Protein AF-A0A8S9FC36-F1 (afdb_monomer)

Secondary structure (DSSP, 8-state):
-HHHHHH---HHHHHHHHHHHHHHHHHHHHHHHHHHHHHHHTTSSS---HHHHHHHHHHHHHHHHHHHHHHHHHHHTT-EEEEEEETTTEEEEEEE--S--

Solvent-accessible surface area (backbone atoms only — not comparable to full-atom values): 5619 Å² total; per-residue (Å²): 110,69,79,59,52,77,73,50,80,53,64,65,51,49,48,33,52,50,48,22,54,52,26,49,52,52,17,49,48,30,35,49,50,35,66,76,40,37,82,60,45,71,69,42,101,66,68,84,49,26,57,60,50,17,55,55,25,48,50,53,18,53,50,26,47,50,42,35,50,53,38,54,52,34,45,76,71,73,39,63,51,40,78,44,52,54,95,78,69,50,74,42,65,50,72,56,75,71,95,76,129

Mean predicted aligned error: 3.83 Å

pLDDT: mean 94.53, std 6.43, range [57.06, 98.44]

InterPro domains:
  IPR008901 Alkaline ceramidase [PF05875] (8-93)
  IPR044219 Alkaline ceramidase, plant [PTHR46852] (1-101)

Foldseek 3Di:
DVVLLVVDPDPVLVVLVVLLVVLQVQLVCLVVCCVPCVVPQVPDPDRPPSPVSSVVSVVSNVLSVVQSVVQSVLVVVVWDWDWDDDVNHRTHIDTDDDPPD

Organism: Brassica cretica (NCBI:txid69181)

Radius of gyration: 17.73 Å; Cα contacts (8 Å, |Δi|>4): 106; chains: 1; bounding box: 46×26×46 Å

Sequence (101 aa):
MYKYYIHTADTAAKRIAKWYVATILVGSVCWFCDRVFCKRISQWPVNPQGHALWHVFMSFNSYCANTFLMFCRAQQRGWNPKVKYFLGVLPYVKIEKPKAQ

Structure (mmCIF, N/CA/C/O backbone):
data_AF-A0A8S9FC36-F1
#
_entry.id   AF-A0A8S9FC36-F1
#
loop_
_atom_site.group_PDB
_atom_site.id
_atom_site.type_symbol
_atom_site.label_atom_id
_atom_site.label_alt_id
_atom_site.label_comp_id
_atom_site.label_asym_id
_atom_site.label_entity_id
_atom_site.label_seq_id
_atom_site.pdbx_PDB_ins_code
_atom_site.Cartn_x
_atom_site.Cartn_y
_atom_site.Cartn_z
_atom_site.occupancy
_atom_site.B_iso_or_equiv
_atom_site.auth_seq_id
_atom_site.auth_comp_id
_atom_site.auth_asym_id
_atom_site.auth_atom_id
_atom_site.pdbx_PDB_model_num
ATOM 1 N N . MET A 1 1 ? -1.500 10.877 6.658 1.00 83.56 1 MET A N 1
ATOM 2 C CA . MET A 1 1 ? -0.991 9.516 6.954 1.00 83.56 1 MET A CA 1
ATOM 3 C C . MET A 1 1 ? -0.134 9.475 8.218 1.00 83.56 1 MET A C 1
ATOM 5 O O . MET A 1 1 ? -0.571 8.860 9.180 1.00 83.56 1 MET A O 1
ATOM 9 N N . TYR A 1 2 ? 1.014 10.167 8.273 1.00 88.38 2 TYR A N 1
ATOM 10 C CA . TYR A 1 2 ? 1.950 10.111 9.415 1.00 88.38 2 TYR A CA 1
ATOM 11 C C . TYR A 1 2 ? 1.322 10.440 10.784 1.00 88.38 2 TYR A C 1
ATOM 13 O O . TYR A 1 2 ? 1.415 9.632 11.703 1.00 88.38 2 TYR A O 1
ATOM 21 N N . LYS A 1 3 ? 0.589 11.561 10.893 1.00 91.62 3 LYS A N 1
ATOM 22 C CA . LYS A 1 3 ? -0.126 11.946 12.127 1.00 91.62 3 LYS A CA 1
ATOM 23 C C . LYS A 1 3 ? -1.007 10.817 12.674 1.00 91.62 3 LYS A C 1
ATOM 25 O O . LYS A 1 3 ? -0.992 10.540 13.861 1.00 91.62 3 LYS A O 1
ATOM 30 N N . TYR A 1 4 ? -1.771 10.144 11.818 1.00 92.62 4 TYR A N 1
ATOM 31 C CA . TYR A 1 4 ? -2.654 9.066 12.266 1.00 92.62 4 TYR A CA 1
ATOM 32 C C . TYR A 1 4 ? -1.892 7.772 12.572 1.00 92.62 4 TYR A C 1
ATOM 34 O O . TYR A 1 4 ? -2.274 7.038 13.477 1.00 92.62 4 TYR A O 1
ATOM 42 N N . TYR A 1 5 ? -0.787 7.513 11.869 1.00 92.94 5 TYR A N 1
ATOM 43 C CA . TYR A 1 5 ? 0.058 6.337 12.081 1.00 92.94 5 TYR A CA 1
ATOM 44 C C . TYR A 1 5 ? 0.645 6.269 13.494 1.00 92.94 5 TYR A C 1
ATOM 46 O O . TYR A 1 5 ? 0.602 5.207 14.114 1.00 92.94 5 TYR A O 1
ATOM 54 N N . ILE A 1 6 ? 1.147 7.388 14.025 1.00 94.38 6 ILE A N 1
ATOM 55 C CA . ILE A 1 6 ? 1.747 7.423 15.369 1.00 94.38 6 ILE A CA 1
ATOM 56 C C . ILE A 1 6 ? 0.717 7.177 16.482 1.00 94.38 6 ILE A C 1
ATOM 58 O O . ILE A 1 6 ? 1.041 6.542 17.479 1.00 94.38 6 ILE A O 1
ATOM 62 N N . HIS A 1 7 ? -0.534 7.604 16.280 1.00 91.81 7 HIS A N 1
ATOM 63 C CA . HIS A 1 7 ? -1.622 7.432 17.249 1.00 91.81 7 HIS A CA 1
ATOM 64 C C . HIS A 1 7 ? -2.389 6.111 17.084 1.00 91.81 7 HIS A C 1
ATOM 66 O O . HIS A 1 7 ? -3.226 5.777 17.917 1.00 91.81 7 HIS A O 1
ATOM 72 N N . THR A 1 8 ? -2.118 5.342 16.025 1.00 92.56 8 THR A N 1
ATOM 73 C CA . THR A 1 8 ? -2.763 4.044 15.800 1.00 92.56 8 THR A CA 1
ATOM 74 C C . THR A 1 8 ? -1.958 2.935 16.480 1.00 92.56 8 THR A C 1
ATOM 76 O O . THR A 1 8 ? -0.799 2.692 16.135 1.00 92.56 8 THR A O 1
ATOM 79 N N . ALA A 1 9 ? -2.565 2.229 17.436 1.00 93.44 9 ALA A N 1
ATOM 80 C CA . ALA A 1 9 ? -1.957 1.051 18.067 1.00 93.44 9 ALA A CA 1
ATOM 81 C C . ALA A 1 9 ? -2.157 -0.239 17.247 1.00 93.44 9 ALA A C 1
ATOM 83 O O . ALA A 1 9 ? -1.339 -1.152 17.334 1.00 93.44 9 ALA A O 1
ATOM 84 N N . ASP A 1 10 ? -3.207 -0.298 16.420 1.00 95.62 10 ASP A N 1
ATOM 85 C CA . ASP A 1 10 ? -3.567 -1.485 15.641 1.00 95.62 10 ASP A CA 1
ATOM 86 C C . ASP A 1 10 ? -2.476 -1.864 14.621 1.00 95.62 10 ASP A C 1
ATOM 88 O O . ASP A 1 10 ? -2.086 -1.076 13.748 1.00 95.62 10 ASP A O 1
ATOM 92 N N . THR A 1 11 ? -1.966 -3.090 14.743 1.00 95.81 11 THR A N 1
ATOM 93 C CA . THR A 1 11 ? -0.847 -3.599 13.941 1.00 95.81 11 THR A CA 1
ATOM 94 C C . THR A 1 11 ? -1.233 -3.822 12.481 1.00 95.81 11 THR A C 1
ATOM 96 O O . THR A 1 11 ? -0.423 -3.557 11.587 1.00 95.81 11 THR A O 1
ATOM 99 N N . ALA A 1 12 ? -2.468 -4.253 12.212 1.00 95.88 12 ALA A N 1
ATOM 100 C CA . ALA A 1 12 ? -2.963 -4.484 10.862 1.00 95.88 12 ALA A CA 1
ATOM 101 C C . ALA A 1 12 ? -3.155 -3.158 10.110 1.00 95.88 12 ALA A C 1
ATOM 103 O O . ALA A 1 12 ? -2.712 -3.031 8.967 1.00 95.88 12 ALA A O 1
ATOM 104 N N . ALA A 1 13 ? -3.709 -2.137 10.764 1.00 96.56 13 ALA A N 1
ATOM 105 C CA . ALA A 1 13 ? -3.818 -0.785 10.227 1.00 96.56 13 ALA A CA 1
ATOM 106 C C . ALA A 1 13 ? -2.432 -0.169 9.971 1.00 96.56 13 ALA A C 1
ATOM 108 O O . ALA A 1 13 ? -2.177 0.369 8.891 1.00 96.56 13 ALA A O 1
ATOM 109 N N . LYS A 1 14 ? -1.481 -0.325 10.904 1.00 96.75 14 LYS A N 1
ATOM 110 C CA . LYS A 1 14 ? -0.084 0.095 10.693 1.00 96.75 14 LYS A CA 1
ATOM 111 C C . LYS A 1 14 ? 0.567 -0.608 9.502 1.00 96.75 14 LYS A C 1
ATOM 113 O O . LYS A 1 14 ? 1.309 0.028 8.755 1.00 96.75 14 LYS A O 1
ATOM 118 N N . ARG A 1 15 ? 0.280 -1.895 9.286 1.00 96.62 15 ARG A N 1
ATOM 119 C CA . ARG A 1 15 ? 0.766 -2.640 8.115 1.00 96.62 15 ARG A CA 1
ATOM 120 C C . ARG A 1 15 ? 0.234 -2.052 6.806 1.00 96.62 15 ARG A C 1
ATOM 122 O O . ARG A 1 15 ? 1.015 -1.903 5.872 1.00 96.62 15 ARG A O 1
ATOM 129 N N . ILE A 1 16 ? -1.037 -1.648 6.747 1.00 97.50 16 ILE A N 1
ATOM 130 C CA . ILE A 1 16 ? -1.606 -0.957 5.573 1.00 97.50 16 ILE A CA 1
ATOM 131 C C . ILE A 1 16 ? -0.867 0.363 5.307 1.00 97.50 16 ILE A C 1
ATOM 133 O O . ILE A 1 16 ? -0.501 0.647 4.170 1.00 97.50 16 ILE A O 1
ATOM 137 N N . ALA A 1 17 ? -0.578 1.149 6.348 1.00 97.06 17 ALA A N 1
ATOM 138 C CA . ALA A 1 17 ? 0.180 2.393 6.200 1.00 97.06 17 ALA A CA 1
ATOM 139 C C . ALA A 1 17 ? 1.622 2.165 5.696 1.00 97.06 17 ALA A C 1
ATOM 141 O O . ALA A 1 17 ? 2.130 2.963 4.910 1.00 97.06 17 ALA A O 1
ATOM 142 N N . LYS A 1 18 ? 2.275 1.066 6.095 1.00 96.81 18 LYS A N 1
ATOM 143 C CA . LYS A 1 18 ? 3.586 0.674 5.549 1.00 96.81 18 LYS A CA 1
ATOM 144 C C . LYS A 1 18 ? 3.493 0.271 4.075 1.00 96.81 18 LYS A C 1
ATOM 146 O O . LYS A 1 18 ? 4.320 0.711 3.285 1.00 96.81 18 LYS A O 1
ATOM 151 N N . TRP A 1 19 ? 2.469 -0.495 3.692 1.00 97.44 19 TRP A N 1
ATOM 152 C CA . TRP A 1 19 ? 2.209 -0.837 2.288 1.00 97.44 19 TRP A CA 1
ATOM 153 C C . TRP A 1 19 ? 1.933 0.393 1.425 1.00 97.44 19 TRP A C 1
ATOM 155 O O . TRP A 1 19 ? 2.428 0.472 0.304 1.00 97.44 19 TRP A O 1
ATOM 165 N N . TYR A 1 20 ? 1.225 1.389 1.959 1.00 97.38 20 TYR A N 1
ATOM 166 C CA . TYR A 1 20 ? 1.097 2.697 1.320 1.00 97.38 20 TYR A CA 1
ATOM 167 C C . TYR A 1 20 ? 2.480 3.306 1.018 1.00 97.38 20 TYR A C 1
ATOM 169 O O . TYR A 1 20 ? 2.752 3.653 -0.126 1.00 97.38 20 TYR A O 1
ATOM 177 N N . VAL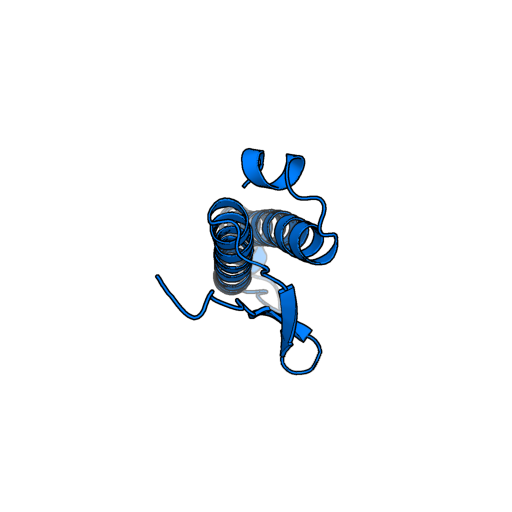 A 1 21 ? 3.394 3.366 1.993 1.00 97.75 21 VAL A N 1
ATOM 178 C CA . VAL A 1 21 ? 4.746 3.915 1.760 1.00 97.75 21 VAL A CA 1
ATOM 179 C C . VAL A 1 21 ? 5.537 3.074 0.752 1.00 97.75 21 VAL A C 1
ATOM 181 O O . VAL A 1 21 ? 6.156 3.621 -0.154 1.00 97.75 21 VAL A O 1
ATOM 184 N N . ALA A 1 22 ? 5.490 1.747 0.858 1.00 98.12 22 ALA A N 1
ATOM 185 C CA . ALA A 1 22 ? 6.198 0.870 -0.071 1.00 98.12 22 ALA A CA 1
ATOM 186 C C . ALA A 1 22 ? 5.708 1.056 -1.519 1.00 98.12 22 ALA A C 1
ATOM 188 O O . ALA A 1 22 ? 6.512 1.231 -2.430 1.00 98.12 22 ALA A O 1
ATOM 189 N N . THR A 1 23 ? 4.391 1.079 -1.729 1.00 98.00 23 THR A N 1
ATOM 190 C CA . THR A 1 23 ? 3.788 1.208 -3.066 1.00 98.00 23 THR A CA 1
ATOM 191 C C . THR A 1 23 ? 4.068 2.560 -3.714 1.00 98.00 23 THR A C 1
ATOM 193 O O . THR A 1 23 ? 4.366 2.586 -4.905 1.00 98.00 23 THR A O 1
ATOM 196 N N . ILE A 1 24 ? 4.054 3.674 -2.966 1.00 98.12 24 ILE A N 1
ATOM 197 C CA . ILE A 1 24 ? 4.406 4.981 -3.549 1.00 98.12 24 ILE A CA 1
ATOM 198 C C . ILE A 1 24 ? 5.889 5.061 -3.908 1.00 98.12 24 ILE A C 1
ATOM 200 O O . ILE A 1 24 ? 6.220 5.616 -4.952 1.00 98.12 24 ILE A O 1
ATOM 204 N N . LEU A 1 25 ? 6.779 4.483 -3.094 1.00 98.44 25 LEU A N 1
ATOM 205 C CA . LEU A 1 25 ? 8.212 4.466 -3.388 1.00 98.44 25 LEU A CA 1
ATOM 206 C C . LEU A 1 25 ? 8.500 3.640 -4.644 1.00 98.44 25 LEU A C 1
ATOM 208 O O . LEU A 1 25 ? 9.124 4.146 -5.573 1.00 98.44 25 LEU A O 1
ATOM 212 N N . VAL A 1 26 ? 7.989 2.407 -4.707 1.00 98.44 26 VAL A N 1
ATOM 213 C CA . VAL A 1 26 ? 8.190 1.526 -5.868 1.00 98.44 26 VAL A CA 1
ATOM 214 C C . VAL A 1 26 ? 7.556 2.125 -7.121 1.00 98.44 26 VAL A C 1
ATOM 216 O O . VAL A 1 26 ? 8.224 2.225 -8.146 1.00 98.44 26 VAL A O 1
ATOM 219 N N . GLY A 1 27 ? 6.311 2.607 -7.038 1.00 98.25 27 GLY A N 1
ATOM 220 C CA . GLY A 1 27 ? 5.649 3.270 -8.161 1.00 98.25 27 GLY A CA 1
ATOM 221 C C . GLY A 1 27 ? 6.440 4.478 -8.669 1.00 98.25 27 GLY A C 1
ATOM 222 O O . GLY A 1 27 ? 6.630 4.621 -9.876 1.00 98.25 27 GLY A O 1
ATOM 223 N N . SER A 1 28 ? 6.957 5.314 -7.764 1.00 98.31 28 SER A N 1
ATOM 224 C CA . SER A 1 28 ? 7.778 6.476 -8.130 1.00 98.31 28 SER A CA 1
ATOM 225 C C . SER A 1 28 ? 9.068 6.068 -8.838 1.00 98.31 28 SER A C 1
ATOM 227 O O . SER A 1 28 ? 9.431 6.696 -9.829 1.00 98.31 28 SER A O 1
ATOM 229 N N . VAL A 1 29 ? 9.732 5.000 -8.381 1.00 98.31 29 VAL A N 1
ATOM 230 C CA . VAL A 1 29 ? 10.914 4.442 -9.056 1.00 98.31 29 VAL A CA 1
ATOM 231 C C . VAL A 1 29 ? 10.550 3.935 -10.451 1.00 98.31 29 VAL A C 1
ATOM 233 O O . VAL A 1 29 ? 11.232 4.297 -11.404 1.00 98.31 29 VAL A O 1
ATOM 236 N N . CYS A 1 30 ? 9.459 3.175 -10.606 1.00 98.00 30 CYS A N 1
ATOM 237 C CA . CYS A 1 30 ? 8.999 2.698 -11.915 1.00 98.00 30 CYS A CA 1
ATOM 238 C C . CYS A 1 30 ? 8.771 3.857 -12.893 1.00 98.00 30 CYS A C 1
ATOM 240 O O . CYS A 1 30 ? 9.304 3.839 -14.000 1.00 98.00 30 CYS A O 1
ATOM 242 N N . TRP A 1 31 ? 8.039 4.889 -12.466 1.00 98.12 31 TRP A N 1
ATOM 243 C CA . TRP A 1 31 ? 7.776 6.076 -13.280 1.00 98.12 31 TRP A CA 1
ATOM 244 C C . TRP A 1 31 ? 9.053 6.846 -13.626 1.00 98.12 31 TRP A C 1
ATOM 246 O O . TRP A 1 31 ? 9.255 7.241 -14.775 1.00 98.12 31 TRP A O 1
ATOM 256 N N . PHE A 1 32 ? 9.926 7.057 -12.639 1.00 98.19 32 PHE A N 1
ATOM 257 C CA . PHE A 1 32 ? 11.155 7.820 -12.817 1.00 98.19 32 PHE A CA 1
ATOM 258 C C . PHE A 1 32 ? 12.135 7.104 -13.750 1.00 98.19 32 PHE A C 1
ATOM 260 O O . PHE A 1 32 ? 12.650 7.721 -14.680 1.00 98.19 32 PHE A O 1
ATOM 267 N N . CYS A 1 33 ? 12.359 5.803 -13.547 1.00 97.06 33 CYS A N 1
ATOM 268 C CA . CYS A 1 33 ? 13.233 5.003 -14.399 1.00 97.06 33 CYS A CA 1
ATOM 269 C C . CYS A 1 33 ? 12.730 4.957 -15.844 1.00 97.06 33 CYS A C 1
ATOM 271 O O . CYS A 1 33 ? 13.521 5.171 -16.761 1.00 97.06 33 CYS A O 1
ATOM 273 N N . ASP A 1 34 ? 11.430 4.733 -16.045 1.00 96.44 34 ASP A N 1
ATOM 274 C CA . ASP A 1 34 ? 10.815 4.706 -17.375 1.00 96.44 34 ASP A CA 1
ATOM 275 C C . ASP A 1 34 ? 10.993 6.048 -18.094 1.00 96.44 34 ASP A C 1
ATOM 277 O O . ASP A 1 34 ? 11.438 6.096 -19.237 1.00 96.44 34 ASP A O 1
ATOM 281 N N . ARG A 1 35 ? 10.761 7.160 -17.385 1.00 96.38 35 ARG A N 1
ATOM 282 C CA . ARG A 1 35 ? 10.903 8.511 -17.935 1.00 96.38 35 ARG A CA 1
ATOM 283 C C . ARG A 1 35 ? 12.353 8.878 -18.262 1.00 96.38 35 ARG A C 1
ATOM 285 O O . ARG A 1 35 ? 12.612 9.415 -19.336 1.00 96.38 35 ARG A O 1
ATOM 292 N N . VAL A 1 36 ? 13.291 8.632 -17.346 1.00 97.94 36 VAL A N 1
ATOM 293 C CA . VAL A 1 36 ? 14.699 9.049 -17.495 1.00 97.94 36 VAL A CA 1
ATOM 294 C C . VAL A 1 36 ? 15.446 8.163 -18.487 1.00 97.94 36 VAL A C 1
ATOM 296 O O . VAL A 1 36 ? 16.218 8.661 -19.305 1.00 97.94 36 VAL A O 1
ATOM 299 N N . PHE A 1 37 ? 15.202 6.853 -18.454 1.00 96.50 37 PHE A N 1
ATOM 300 C CA . PHE A 1 37 ? 15.923 5.881 -19.274 1.00 96.50 37 PHE A CA 1
ATOM 301 C C . PHE A 1 37 ? 15.110 5.382 -20.474 1.00 96.50 37 PHE A C 1
ATOM 303 O O . PHE A 1 37 ? 15.509 4.397 -21.092 1.00 96.50 37 PHE A O 1
ATOM 310 N N . CYS A 1 38 ? 14.026 6.071 -20.855 1.00 95.81 38 CYS A N 1
ATOM 311 C CA . CYS A 1 38 ? 13.124 5.692 -21.950 1.00 95.81 38 CYS A CA 1
ATOM 312 C C . CYS A 1 38 ? 13.868 5.255 -23.224 1.00 95.81 38 CYS A C 1
ATOM 314 O O . CYS A 1 38 ? 13.626 4.169 -23.751 1.00 95.81 38 CYS A O 1
ATOM 316 N N . LYS A 1 39 ? 14.852 6.044 -23.681 1.00 95.94 39 LYS A N 1
ATOM 317 C CA . LYS A 1 39 ? 15.640 5.734 -24.891 1.00 95.94 39 LYS A CA 1
ATOM 318 C C . LYS A 1 39 ? 16.420 4.420 -24.792 1.00 95.94 39 LYS A C 1
ATOM 320 O O . LYS A 1 39 ? 16.611 3.759 -25.800 1.00 95.94 39 LYS A O 1
ATOM 325 N N . ARG A 1 40 ? 16.875 4.051 -23.592 1.00 95.81 40 ARG A N 1
ATOM 326 C CA . ARG A 1 40 ? 17.639 2.820 -23.352 1.00 95.81 40 ARG A CA 1
ATOM 327 C C . ARG A 1 40 ? 16.718 1.626 -23.115 1.00 95.81 40 ARG A C 1
ATOM 329 O O . ARG A 1 40 ? 16.962 0.564 -23.668 1.00 95.81 40 ARG A O 1
ATOM 336 N N . ILE A 1 41 ? 15.670 1.805 -22.313 1.00 94.62 41 ILE A N 1
ATOM 337 C CA . ILE A 1 41 ? 14.714 0.751 -21.946 1.00 94.62 41 ILE A CA 1
ATOM 338 C C . ILE A 1 41 ? 13.859 0.333 -23.151 1.00 94.62 41 ILE A C 1
ATOM 340 O O . ILE A 1 41 ? 13.601 -0.852 -23.331 1.00 94.62 41 ILE A O 1
ATOM 344 N N . SER A 1 42 ? 13.469 1.274 -24.017 1.00 94.81 42 SER A N 1
ATOM 345 C CA . SER A 1 42 ? 12.698 0.970 -25.236 1.00 94.81 42 SER A CA 1
ATOM 346 C C . SER A 1 42 ? 13.447 0.096 -26.246 1.00 94.81 42 SER A C 1
ATOM 348 O O . SER A 1 42 ? 12.813 -0.524 -27.092 1.00 94.81 42 SER A O 1
ATOM 350 N N . GLN A 1 43 ? 14.777 0.026 -26.148 1.00 96.56 43 GLN A N 1
ATOM 351 C CA . GLN A 1 43 ? 15.629 -0.805 -27.001 1.00 96.56 43 GLN A CA 1
ATOM 352 C C . GLN A 1 43 ? 15.883 -2.200 -26.414 1.00 96.56 43 GLN A C 1
ATOM 354 O O . GLN A 1 43 ? 16.548 -3.018 -27.047 1.00 96.56 43 GLN A O 1
ATOM 359 N N . TRP A 1 44 ? 15.419 -2.481 -25.193 1.00 96.06 44 TRP A N 1
ATOM 360 C CA . TRP A 1 44 ? 15.604 -3.796 -24.587 1.00 96.06 44 TRP A CA 1
ATOM 361 C C . TRP A 1 44 ? 14.752 -4.853 -25.297 1.00 96.06 44 TRP A C 1
ATOM 363 O O . TRP A 1 44 ? 13.670 -4.532 -25.788 1.00 96.06 44 TRP A O 1
ATOM 373 N N . PRO A 1 45 ? 15.177 -6.131 -25.287 1.00 96.62 45 PRO A N 1
ATOM 374 C CA . PRO A 1 45 ? 14.376 -7.228 -25.834 1.00 96.62 45 PRO A CA 1
ATOM 375 C C . PRO A 1 45 ? 12.968 -7.323 -25.225 1.00 96.62 45 PRO A C 1
ATOM 377 O O . PRO A 1 45 ? 12.045 -7.806 -25.872 1.00 96.62 45 PRO A O 1
ATOM 380 N N . VAL A 1 46 ? 12.803 -6.857 -23.980 1.00 96.06 46 VAL A N 1
ATOM 381 C CA . VAL A 1 46 ? 11.517 -6.762 -23.283 1.00 96.06 46 VAL A CA 1
ATOM 382 C C . VAL A 1 46 ? 11.410 -5.393 -22.621 1.00 96.06 46 VAL A C 1
ATOM 384 O O . VAL A 1 46 ? 12.256 -5.028 -21.803 1.00 96.06 46 VAL A O 1
ATOM 387 N N . ASN A 1 47 ? 10.346 -4.654 -22.939 1.00 95.62 47 ASN A N 1
ATOM 388 C CA . ASN A 1 47 ? 10.035 -3.395 -22.273 1.00 95.62 47 ASN A CA 1
ATOM 389 C C . ASN A 1 47 ? 9.218 -3.675 -20.993 1.00 95.62 47 ASN A C 1
ATOM 391 O O . ASN A 1 47 ? 8.101 -4.185 -21.099 1.00 95.62 47 ASN A O 1
ATOM 395 N N . PRO A 1 48 ? 9.725 -3.328 -19.795 1.00 94.69 48 PRO A N 1
ATOM 396 C CA . PRO A 1 48 ? 9.018 -3.531 -18.532 1.00 94.69 48 PRO A CA 1
ATOM 397 C C . PRO A 1 48 ? 7.783 -2.630 -18.350 1.00 94.69 48 PRO A C 1
ATOM 399 O O . PRO A 1 48 ? 7.045 -2.831 -17.389 1.00 94.69 48 PRO A O 1
ATOM 402 N N . GLN A 1 49 ? 7.552 -1.651 -19.235 1.00 96.94 49 GLN A N 1
ATOM 403 C CA . GLN A 1 49 ? 6.420 -0.718 -19.197 1.00 96.94 49 GLN A CA 1
ATOM 404 C C . GLN A 1 49 ? 6.314 -0.020 -17.832 1.00 96.94 49 GLN A C 1
ATOM 406 O O . GLN A 1 49 ? 5.301 -0.117 -17.133 1.00 96.94 49 GLN A O 1
ATOM 411 N N . GLY A 1 50 ? 7.375 0.680 -17.416 1.00 97.25 50 GLY A N 1
ATOM 412 C CA . GLY A 1 50 ? 7.468 1.226 -16.060 1.00 97.25 50 GLY A CA 1
ATOM 413 C C . GLY A 1 50 ? 6.361 2.235 -15.740 1.00 97.25 50 GLY A C 1
ATOM 414 O O . GLY A 1 50 ? 5.875 2.267 -14.6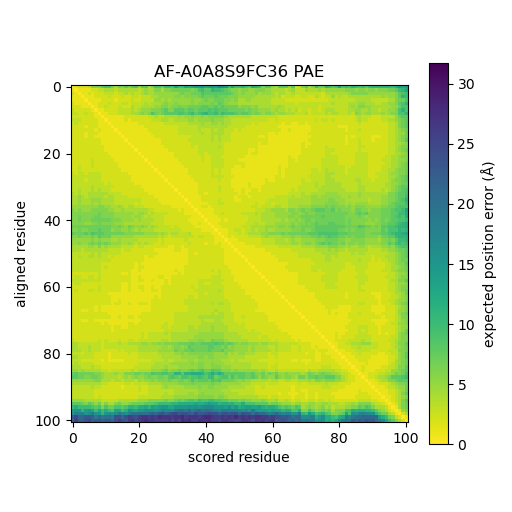10 1.00 97.25 50 GLY A O 1
ATOM 415 N N . HIS A 1 51 ? 5.870 2.986 -16.732 1.00 97.44 51 HIS A N 1
ATOM 416 C CA . HIS A 1 51 ? 4.697 3.847 -16.564 1.00 97.44 51 HIS A CA 1
ATOM 417 C C . HIS A 1 51 ? 3.396 3.063 -16.309 1.00 97.44 51 HIS A C 1
ATOM 419 O O . HIS A 1 51 ? 2.572 3.470 -15.487 1.00 97.44 51 HIS A O 1
ATOM 425 N N . ALA A 1 52 ? 3.213 1.906 -16.951 1.00 97.81 52 ALA A N 1
ATOM 426 C CA . ALA A 1 52 ? 2.068 1.038 -16.678 1.00 97.81 52 ALA A CA 1
ATOM 427 C C . ALA A 1 52 ? 2.157 0.445 -15.261 1.00 97.81 52 ALA A C 1
ATOM 429 O O . ALA A 1 52 ? 1.181 0.472 -14.510 1.00 97.81 52 ALA A O 1
ATOM 430 N N . LEU A 1 53 ? 3.348 -0.010 -14.851 1.00 97.94 53 LEU A N 1
ATOM 431 C CA . LEU A 1 53 ? 3.590 -0.476 -13.482 1.00 97.94 53 LEU A CA 1
ATOM 432 C C . LEU A 1 53 ? 3.362 0.632 -12.447 1.00 97.94 53 LEU A C 1
ATOM 434 O O . LEU A 1 53 ? 2.793 0.369 -11.388 1.00 97.94 53 LEU A O 1
ATOM 438 N N . TRP A 1 54 ? 3.727 1.879 -12.756 1.00 98.44 54 TRP A N 1
ATOM 439 C CA . TRP A 1 54 ? 3.406 3.025 -11.908 1.00 98.44 54 TRP A CA 1
ATOM 440 C C . TRP A 1 54 ? 1.900 3.137 -11.650 1.00 98.44 54 TRP A C 1
ATOM 442 O O . TRP A 1 54 ? 1.506 3.215 -10.488 1.00 98.44 54 TRP A O 1
ATOM 452 N N . HIS A 1 55 ? 1.047 3.058 -12.678 1.00 98.31 55 HIS A N 1
ATOM 453 C CA . HIS A 1 55 ? -0.409 3.086 -12.486 1.00 98.31 55 HIS A CA 1
ATOM 454 C C . HIS A 1 55 ? -0.912 1.959 -11.574 1.00 98.31 55 HIS A C 1
ATOM 456 O O . HIS A 1 55 ? -1.768 2.194 -10.714 1.00 98.31 55 HIS A O 1
ATOM 462 N N . VAL A 1 56 ? -0.362 0.749 -11.709 1.00 98.31 56 VAL A N 1
ATOM 463 C CA . VAL A 1 56 ? -0.697 -0.387 -10.837 1.00 98.31 56 VAL A CA 1
ATOM 464 C C . VAL A 1 56 ? -0.325 -0.076 -9.384 1.00 98.31 56 VAL A C 1
ATOM 466 O O . VAL A 1 56 ? -1.174 -0.160 -8.493 1.00 98.31 56 VAL A O 1
ATOM 469 N N . PHE A 1 57 ? 0.909 0.363 -9.125 1.00 98.25 57 PHE A N 1
ATOM 470 C CA . PHE A 1 57 ? 1.352 0.712 -7.773 1.00 98.25 57 PHE A CA 1
ATOM 471 C C . PHE A 1 57 ? 0.597 1.908 -7.185 1.00 98.25 57 PHE A C 1
ATOM 473 O O . PHE A 1 57 ? 0.258 1.878 -6.004 1.00 98.25 57 PHE A O 1
ATOM 480 N N . MET A 1 58 ? 0.260 2.920 -7.986 1.00 98.06 58 MET A N 1
ATOM 481 C CA . MET A 1 58 ? -0.558 4.057 -7.548 1.00 98.06 58 MET A CA 1
ATOM 482 C C . MET A 1 58 ? -1.994 3.654 -7.208 1.00 98.06 58 MET A C 1
ATOM 484 O O . MET A 1 58 ? -2.590 4.221 -6.287 1.00 98.06 58 MET A O 1
ATOM 488 N N . SER A 1 59 ? -2.537 2.646 -7.892 1.00 97.81 59 SER A N 1
ATOM 489 C CA . SER A 1 59 ? -3.848 2.074 -7.571 1.00 97.81 59 SER A CA 1
ATOM 490 C C . SER A 1 59 ? -3.823 1.396 -6.198 1.00 97.81 59 SER A C 1
ATOM 492 O O . SER A 1 59 ? -4.639 1.715 -5.329 1.00 97.81 59 SER A O 1
ATOM 494 N N . PHE A 1 60 ? -2.827 0.538 -5.942 1.00 97.50 60 PHE A N 1
ATOM 495 C CA . PHE A 1 60 ? -2.632 -0.077 -4.622 1.00 97.50 60 PHE A CA 1
ATOM 496 C C . PHE A 1 60 ? -2.334 0.949 -3.530 1.00 97.50 60 PHE A C 1
ATOM 498 O O . PHE A 1 60 ? -2.852 0.838 -2.416 1.00 97.50 60 PHE A O 1
ATOM 505 N N . ASN A 1 61 ? -1.532 1.964 -3.843 1.00 98.00 61 ASN A N 1
ATOM 506 C CA . ASN A 1 61 ? -1.220 3.051 -2.931 1.00 98.00 61 ASN A CA 1
ATOM 507 C C . ASN A 1 61 ? -2.491 3.778 -2.485 1.00 98.00 61 ASN A C 1
ATOM 509 O O . ASN A 1 61 ? -2.752 3.896 -1.285 1.00 98.00 61 ASN A O 1
ATOM 513 N N . SER A 1 62 ? -3.308 4.194 -3.453 1.00 97.62 62 SER A N 1
ATOM 514 C CA . SER A 1 62 ? -4.567 4.898 -3.208 1.00 97.62 62 SER A CA 1
ATOM 515 C C . SER A 1 62 ? -5.548 4.031 -2.416 1.00 97.62 62 SER A C 1
ATOM 517 O O . SER A 1 62 ? -6.211 4.520 -1.498 1.00 97.62 62 SER A O 1
ATOM 519 N N . TYR A 1 63 ? -5.596 2.726 -2.698 1.00 97.94 63 TYR A N 1
ATOM 520 C CA . TYR A 1 63 ? -6.384 1.771 -1.920 1.00 97.94 63 TYR A CA 1
ATOM 521 C C . TYR A 1 63 ? -5.921 1.691 -0.457 1.00 97.94 63 TYR A C 1
ATOM 523 O O . TYR A 1 63 ? -6.732 1.812 0.466 1.00 97.94 63 TYR A O 1
ATOM 531 N N . CYS A 1 64 ? -4.613 1.543 -0.222 1.00 97.50 64 CYS A N 1
ATOM 532 C CA . CYS A 1 64 ? -4.039 1.475 1.124 1.00 97.50 64 CYS A CA 1
ATOM 533 C C . CYS A 1 64 ? -4.266 2.777 1.904 1.00 97.50 64 CYS A C 1
ATOM 535 O O . CYS A 1 64 ? -4.649 2.732 3.075 1.00 97.50 64 CYS A O 1
ATOM 537 N N . ALA A 1 65 ? -4.072 3.933 1.258 1.00 97.25 65 ALA A N 1
ATOM 538 C CA . ALA A 1 65 ? -4.298 5.242 1.863 1.00 97.25 65 ALA A CA 1
ATOM 539 C C . ALA A 1 65 ? -5.737 5.374 2.370 1.00 97.25 65 ALA A C 1
ATOM 541 O O . ALA A 1 65 ? -5.958 5.644 3.551 1.00 97.25 65 ALA A O 1
ATOM 542 N N . ASN A 1 66 ? -6.711 5.122 1.494 1.00 97.81 66 ASN A N 1
ATOM 543 C CA . ASN A 1 66 ? -8.124 5.243 1.834 1.00 97.81 66 ASN A CA 1
ATOM 544 C C . ASN A 1 66 ? -8.543 4.235 2.906 1.00 97.81 66 ASN A C 1
ATOM 546 O O . ASN A 1 66 ? -9.187 4.616 3.880 1.00 97.81 66 ASN A O 1
ATOM 550 N N . THR A 1 67 ? -8.110 2.978 2.796 1.00 97.81 67 THR A N 1
ATOM 551 C CA . THR A 1 67 ? -8.428 1.933 3.782 1.00 97.81 67 THR A CA 1
ATOM 552 C C . THR A 1 67 ? -7.906 2.300 5.173 1.00 97.81 67 THR A C 1
ATOM 554 O O . THR A 1 67 ? -8.632 2.203 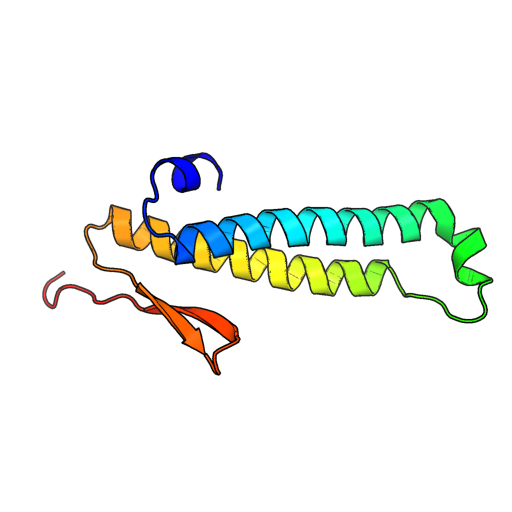6.163 1.00 97.81 67 THR A O 1
ATOM 557 N N . PHE A 1 68 ? -6.670 2.795 5.269 1.00 97.69 68 PHE A N 1
ATOM 558 C CA . PHE A 1 68 ? -6.113 3.256 6.539 1.00 97.69 68 PHE A CA 1
ATOM 559 C C . PHE A 1 68 ? -6.849 4.489 7.085 1.00 97.69 68 PHE A C 1
ATOM 561 O O . PHE A 1 68 ? -7.177 4.539 8.268 1.00 97.69 68 PHE A O 1
ATOM 568 N N . LEU A 1 69 ? -7.164 5.470 6.234 1.00 96.94 69 LEU A N 1
ATOM 569 C CA . LEU A 1 69 ? -7.902 6.664 6.656 1.00 96.94 69 LEU A CA 1
ATOM 570 C C . LEU A 1 69 ? -9.321 6.335 7.133 1.00 96.94 69 LEU A C 1
ATOM 572 O O . LEU A 1 69 ? -9.771 6.916 8.12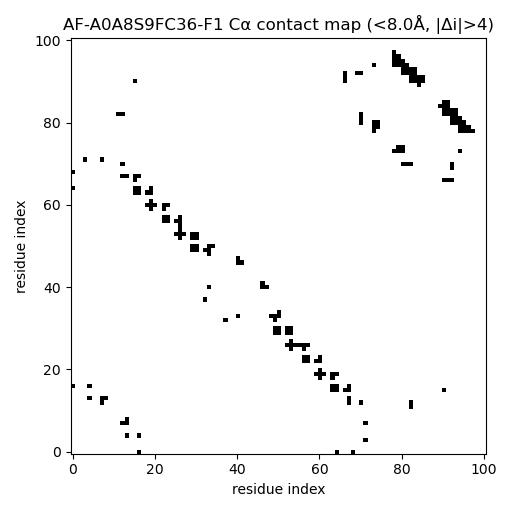1 1.00 96.94 69 LEU A O 1
ATOM 576 N N . MET A 1 70 ? -10.003 5.377 6.500 1.00 96.56 70 MET A N 1
ATOM 577 C CA . MET A 1 70 ? -11.295 4.866 6.965 1.00 96.56 70 MET A CA 1
ATOM 578 C C . MET A 1 70 ? -11.189 4.266 8.370 1.00 96.56 70 MET A C 1
ATOM 580 O O . MET A 1 70 ? -12.028 4.562 9.222 1.00 96.56 70 MET A O 1
ATOM 584 N N . PHE A 1 71 ? -10.143 3.475 8.631 1.00 97.12 71 PHE A N 1
ATOM 585 C CA . PHE A 1 71 ? -9.878 2.912 9.955 1.00 97.12 71 PHE A CA 1
ATOM 586 C C . PHE A 1 71 ? -9.687 4.016 11.001 1.00 97.12 71 PHE A C 1
ATOM 588 O O . PHE A 1 71 ? -10.416 4.068 11.991 1.00 97.12 71 PHE A O 1
ATOM 595 N N . CYS A 1 72 ? -8.770 4.955 10.751 1.00 96.25 72 CYS A N 1
ATOM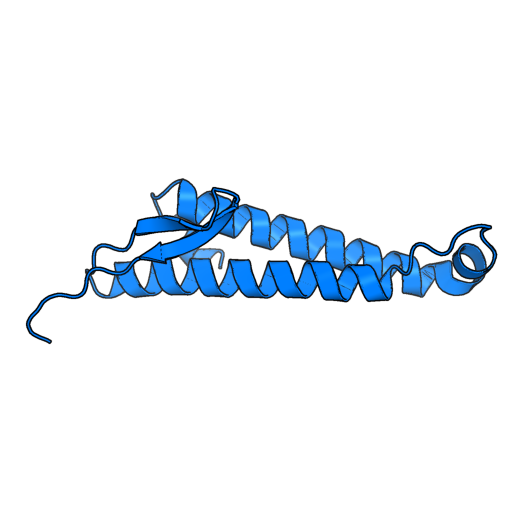 596 C CA . CYS A 1 72 ? -8.490 6.046 11.683 1.00 96.25 72 CYS A CA 1
ATOM 597 C C . CYS A 1 72 ? -9.720 6.928 11.921 1.00 96.25 72 CYS A C 1
ATOM 599 O O . CYS A 1 72 ? -9.980 7.338 13.052 1.00 96.25 72 CYS A O 1
ATOM 601 N N . ARG A 1 73 ? -10.512 7.204 10.877 1.00 95.44 73 ARG A N 1
ATOM 602 C CA . ARG A 1 73 ? -11.732 8.007 11.009 1.00 95.44 73 ARG A CA 1
ATOM 603 C C . ARG A 1 73 ? -12.788 7.307 11.859 1.00 95.44 73 ARG A C 1
ATOM 605 O O . ARG A 1 73 ? -13.455 7.972 12.645 1.00 95.44 73 ARG A O 1
ATOM 612 N N . ALA A 1 74 ? -12.937 5.992 11.719 1.00 94.62 74 ALA A N 1
ATOM 613 C CA . ALA A 1 74 ? -13.838 5.214 12.560 1.00 94.62 74 ALA A CA 1
ATOM 614 C C . ALA A 1 74 ? -13.379 5.213 14.028 1.00 94.62 74 ALA A C 1
ATOM 616 O O . ALA A 1 74 ? -14.203 5.454 14.907 1.00 94.62 74 ALA A O 1
AT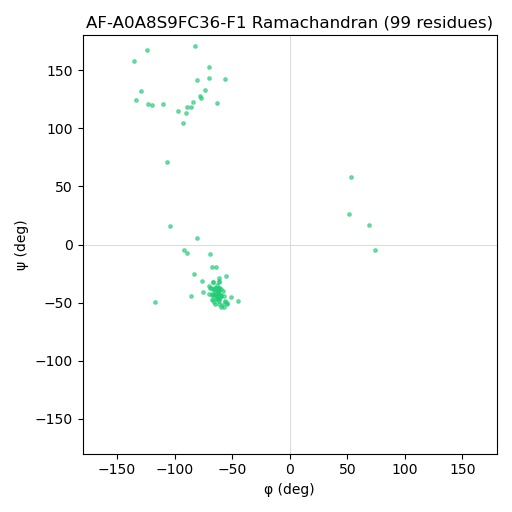OM 617 N N . GLN A 1 75 ? -12.076 5.059 14.296 1.00 93.62 75 GLN A N 1
ATOM 618 C CA . GLN A 1 75 ? -11.542 5.170 15.661 1.00 93.62 75 GLN A CA 1
ATOM 619 C C . GLN A 1 75 ? -11.810 6.549 16.278 1.00 93.62 75 GLN A C 1
ATOM 621 O O . GLN A 1 75 ? -12.252 6.640 17.417 1.00 93.62 75 GLN A O 1
ATOM 626 N N . GLN A 1 76 ? -11.611 7.631 15.519 1.00 93.19 76 GLN A N 1
ATOM 627 C CA . GLN A 1 76 ? -11.894 8.997 15.985 1.00 93.19 76 GLN A CA 1
ATOM 628 C C . GLN A 1 76 ? -13.363 9.231 16.338 1.00 93.19 76 GLN A C 1
ATOM 630 O O . GLN A 1 76 ? -13.663 10.084 17.165 1.00 93.19 76 GLN A O 1
ATOM 635 N N . ARG A 1 77 ? -14.285 8.505 15.698 1.00 92.56 77 ARG A N 1
ATOM 636 C CA . ARG A 1 77 ? -15.718 8.555 16.013 1.00 92.56 77 ARG A CA 1
ATOM 637 C C . ARG A 1 77 ? -16.092 7.695 17.227 1.00 92.56 77 ARG A C 1
ATOM 639 O O . ARG A 1 77 ? -17.276 7.548 17.505 1.00 92.56 77 ARG A O 1
ATOM 646 N N . GLY A 1 78 ? -15.115 7.105 17.918 1.00 91.56 78 GLY A N 1
ATOM 647 C CA . GLY A 1 78 ? -15.356 6.187 19.031 1.00 91.56 78 GLY A CA 1
ATOM 648 C C . GLY A 1 78 ? -15.969 4.854 18.595 1.00 91.56 78 GLY A C 1
ATOM 649 O O . GLY A 1 78 ? -16.542 4.144 19.414 1.00 91.56 78 GLY A O 1
ATOM 650 N N . TRP A 1 79 ? -15.898 4.513 17.304 1.00 92.50 79 TRP A N 1
ATOM 651 C CA . TRP A 1 79 ? -16.366 3.219 16.808 1.00 92.50 79 TRP A CA 1
ATOM 652 C C . TRP A 1 79 ? -15.296 2.142 17.014 1.00 92.50 79 TRP A C 1
ATOM 654 O O . TRP A 1 79 ? -14.143 2.446 17.321 1.00 92.50 79 TRP A O 1
ATOM 664 N N . ASN A 1 80 ? -15.664 0.878 16.784 1.00 92.19 80 ASN A N 1
ATOM 665 C CA . ASN A 1 80 ? -14.760 -0.271 16.891 1.00 92.19 80 ASN A CA 1
ATOM 666 C C . ASN A 1 80 ? -14.376 -0.828 15.501 1.00 92.19 80 ASN A C 1
ATOM 668 O O . ASN A 1 80 ? -14.887 -1.881 15.101 1.00 92.19 80 ASN A O 1
ATOM 672 N N . PRO A 1 81 ? -13.552 -0.121 14.698 1.00 95.81 81 PRO A N 1
ATOM 673 C CA . PRO A 1 81 ? -13.135 -0.628 13.399 1.00 95.81 81 PRO A CA 1
ATOM 674 C C . PRO A 1 81 ? -12.183 -1.814 13.551 1.00 95.81 81 PRO A C 1
ATOM 676 O O . PRO A 1 81 ? -11.308 -1.827 14.413 1.00 95.81 81 PRO A O 1
ATOM 679 N N . LYS A 1 82 ? -12.315 -2.792 12.656 1.00 96.19 82 LYS A N 1
ATOM 680 C CA . LYS A 1 82 ? -11.425 -3.954 12.568 1.00 96.19 82 LYS A CA 1
ATOM 681 C C . LYS A 1 82 ? -10.939 -4.114 11.138 1.00 96.19 82 LYS A C 1
ATOM 683 O O . LYS A 1 82 ? -11.745 -4.097 10.207 1.00 96.19 82 LYS A O 1
ATOM 688 N N . VAL A 1 83 ? -9.637 -4.305 10.958 1.00 97.12 83 VAL A N 1
ATOM 689 C CA . VAL A 1 83 ? -9.085 -4.685 9.655 1.00 97.12 83 VAL A CA 1
ATOM 690 C C . VAL A 1 83 ? -9.354 -6.171 9.424 1.00 97.12 83 VAL A C 1
ATOM 692 O O . VAL A 1 83 ? -9.012 -7.012 10.253 1.00 97.12 83 VAL A O 1
ATOM 695 N N . LYS A 1 84 ? -9.975 -6.500 8.295 1.00 96.81 84 LYS A N 1
ATOM 696 C CA . LYS A 1 84 ? -10.215 -7.867 7.824 1.00 96.81 84 LYS A CA 1
ATOM 697 C C . LYS A 1 84 ? -9.625 -8.048 6.431 1.00 96.81 84 LYS A C 1
ATOM 699 O O . LYS A 1 84 ? -9.265 -7.072 5.784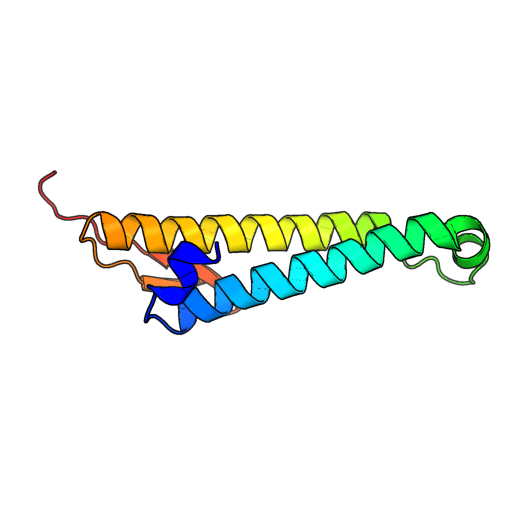 1.00 96.81 84 LYS A O 1
ATOM 704 N N . TYR A 1 85 ? -9.532 -9.293 5.975 1.00 96.31 85 TYR A N 1
ATOM 705 C CA . TYR A 1 85 ? -8.927 -9.633 4.689 1.00 96.31 85 TYR A CA 1
ATOM 706 C C . TYR A 1 85 ? -9.923 -10.393 3.821 1.00 96.31 85 TYR A C 1
ATOM 708 O O . TYR A 1 85 ? -10.422 -11.444 4.220 1.00 96.31 85 TYR A O 1
ATOM 716 N N . PHE A 1 86 ? -10.233 -9.853 2.645 1.00 93.75 86 PHE A N 1
ATOM 717 C CA . PHE A 1 86 ? -11.000 -10.556 1.624 1.00 93.75 86 PHE A CA 1
ATOM 718 C C . PHE A 1 86 ? -10.074 -11.551 0.916 1.00 93.75 86 PHE A C 1
ATOM 720 O O . PHE A 1 86 ? -8.962 -11.189 0.521 1.00 93.75 86 PHE A O 1
ATOM 727 N N . LEU A 1 87 ? -10.506 -12.815 0.838 1.00 93.44 87 LEU A N 1
ATOM 728 C CA . LEU A 1 87 ? -9.709 -13.949 0.341 1.00 93.44 87 LEU A CA 1
ATOM 729 C C . LEU A 1 87 ? -8.324 -14.084 1.008 1.00 93.44 87 LEU A C 1
ATOM 731 O O . LEU A 1 87 ? -7.382 -14.578 0.403 1.00 93.44 87 LEU A O 1
ATOM 735 N N . GLY A 1 88 ? -8.172 -13.598 2.244 1.00 89.75 88 GLY A N 1
ATOM 736 C CA . GLY A 1 88 ? -6.897 -13.617 2.971 1.00 89.75 88 GLY A CA 1
ATOM 737 C C . GLY A 1 88 ? -5.851 -12.596 2.499 1.00 89.75 88 GLY A C 1
ATOM 738 O O . GLY A 1 88 ? -4.826 -12.454 3.160 1.00 89.75 88 GLY A O 1
ATOM 739 N N . VAL A 1 89 ? -6.111 -11.842 1.422 1.00 89.25 89 VAL A N 1
ATOM 740 C CA . VAL A 1 89 ? -5.110 -10.964 0.786 1.00 89.25 89 VAL A CA 1
ATOM 741 C C . VAL A 1 89 ? -5.496 -9.488 0.853 1.00 89.25 89 VAL A C 1
ATOM 743 O O . VAL A 1 89 ? -4.685 -8.661 1.265 1.00 89.25 89 VAL A O 1
ATOM 746 N N . LEU A 1 90 ? -6.728 -9.132 0.480 1.00 93.44 90 LEU A N 1
ATOM 747 C CA . LEU A 1 90 ? -7.114 -7.732 0.286 1.00 93.44 90 LEU A CA 1
ATOM 748 C C . LEU A 1 90 ? -7.659 -7.116 1.592 1.00 93.44 90 LEU A C 1
ATOM 750 O O . LEU A 1 90 ? -8.722 -7.543 2.054 1.00 93.44 90 LEU A O 1
ATOM 754 N N . PRO A 1 91 ? -6.969 -6.137 2.215 1.00 96.56 91 PRO A N 1
ATOM 755 C CA . PRO A 1 91 ? -7.401 -5.570 3.487 1.00 96.56 91 PRO A CA 1
ATOM 756 C C . PRO A 1 91 ? -8.612 -4.650 3.321 1.00 96.56 91 PRO A C 1
ATOM 758 O O . PRO A 1 91 ? -8.577 -3.732 2.516 1.00 96.56 91 PRO A O 1
ATOM 761 N N . TYR A 1 92 ? -9.630 -4.807 4.160 1.00 96.81 92 TYR A N 1
ATOM 762 C CA . TYR A 1 92 ? -10.765 -3.891 4.252 1.00 96.81 92 TYR A CA 1
ATOM 763 C C . TYR A 1 92 ? -11.102 -3.578 5.712 1.00 96.81 92 TYR A C 1
ATOM 765 O O . TYR A 1 92 ? -10.764 -4.332 6.627 1.00 96.81 92 TYR A O 1
ATOM 773 N N . VAL A 1 93 ? -11.783 -2.456 5.947 1.00 97.19 93 VAL A N 1
ATOM 774 C CA . VAL A 1 93 ? -12.198 -2.044 7.295 1.00 97.19 93 VAL A CA 1
ATOM 775 C C . VAL A 1 93 ? -13.643 -2.456 7.532 1.00 97.19 93 VAL A C 1
ATOM 777 O O . VAL A 1 93 ? -14.560 -1.923 6.910 1.00 97.19 93 VAL A O 1
ATOM 780 N N . LYS A 1 94 ? -13.863 -3.375 8.474 1.00 96.12 94 LYS A N 1
ATOM 781 C CA . LYS A 1 94 ? -15.194 -3.642 9.020 1.00 96.12 94 LYS A CA 1
ATOM 782 C C . LYS A 1 94 ? -15.472 -2.624 10.121 1.00 96.12 94 LYS A C 1
ATOM 784 O O . LYS A 1 94 ? -14.718 -2.546 11.088 1.00 96.12 94 LYS A O 1
ATOM 789 N N . ILE A 1 95 ? -16.558 -1.873 9.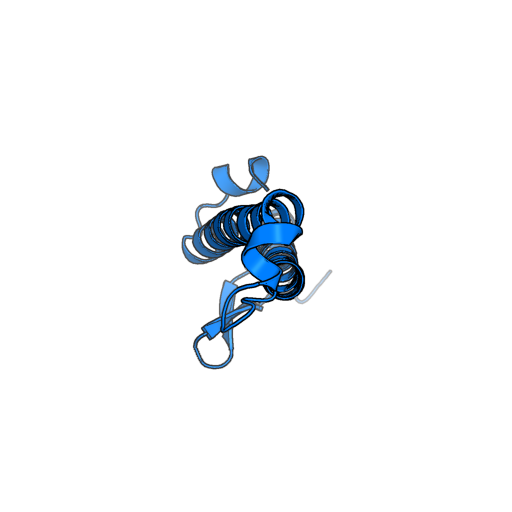985 1.00 93.06 95 ILE A N 1
ATOM 790 C CA . ILE A 1 95 ? -16.999 -0.894 10.980 1.00 93.06 95 ILE A CA 1
ATOM 791 C C . ILE A 1 95 ? -18.275 -1.415 11.636 1.00 93.06 95 ILE A C 1
ATOM 793 O O . ILE A 1 95 ? -19.277 -1.635 10.958 1.00 93.06 95 ILE A O 1
ATOM 797 N N . GLU A 1 96 ? -18.244 -1.588 12.952 1.00 86.00 96 GLU A N 1
ATOM 798 C CA . GLU A 1 96 ? -19.441 -1.833 13.758 1.00 86.00 96 GLU A CA 1
ATOM 799 C C . GLU A 1 96 ? -19.946 -0.479 14.263 1.00 86.00 96 GLU A C 1
ATOM 801 O O . GLU A 1 96 ? -19.322 0.151 15.117 1.00 86.00 96 GLU A O 1
ATOM 806 N N . LYS A 1 97 ? -21.033 0.010 13.653 1.00 82.25 97 LYS A N 1
ATOM 807 C CA . LYS A 1 97 ? -21.661 1.278 14.039 1.00 82.25 97 LYS A CA 1
ATOM 808 C C . LYS A 1 97 ? -22.560 1.062 15.266 1.00 82.25 97 LYS A C 1
ATOM 810 O O . LYS A 1 97 ? -23.248 0.039 15.318 1.00 82.25 97 LYS A O 1
ATOM 815 N N . PRO A 1 98 ? -22.602 2.004 16.223 1.00 76.94 98 PRO A N 1
ATOM 816 C CA . PRO A 1 98 ? -23.625 2.011 17.265 1.00 76.94 98 PRO A CA 1
ATOM 817 C C . PRO A 1 98 ? -25.032 2.024 16.643 1.00 76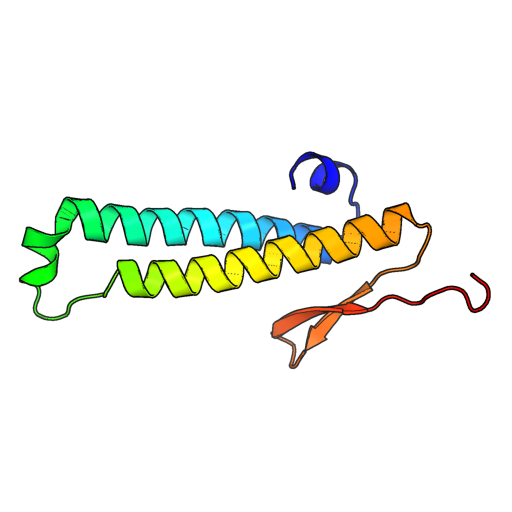.94 98 PRO A C 1
ATOM 819 O O . PRO A 1 98 ? -25.241 2.666 15.616 1.00 76.94 98 PRO A O 1
ATOM 822 N N . LYS A 1 99 ? -25.995 1.313 17.248 1.00 69.62 99 LYS A N 1
ATOM 823 C CA . LYS A 1 99 ? -27.378 1.202 16.732 1.00 69.62 99 LYS A CA 1
ATOM 824 C C . LYS A 1 99 ? -28.174 2.515 16.788 1.00 69.62 99 LYS A C 1
ATOM 826 O O . LYS A 1 99 ? -29.169 2.628 16.086 1.00 69.62 99 LYS A O 1
ATOM 831 N N . ALA A 1 100 ? -27.748 3.473 17.605 1.00 66.00 100 ALA A N 1
ATOM 832 C CA . ALA A 1 100 ? -28.342 4.798 17.700 1.00 66.00 100 ALA A CA 1
ATOM 833 C C . ALA A 1 100 ? -27.273 5.829 17.336 1.00 66.00 100 ALA A C 1
ATOM 835 O O . ALA A 1 100 ? -26.211 5.866 17.965 1.00 66.00 100 ALA A O 1
ATOM 836 N N . GLN A 1 101 ? -27.540 6.613 16.296 1.00 57.06 101 GLN A N 1
ATOM 837 C CA . GLN A 1 101 ? -26.718 7.736 15.875 1.00 57.06 101 GLN A CA 1
ATOM 838 C C . GLN A 1 101 ? -27.605 8.826 15.287 1.00 57.06 101 GLN A C 1
ATOM 840 O O . GLN A 1 101 ? -28.579 8.453 14.597 1.00 57.06 101 GLN A O 1
#